Protein AF-A0A3L7NSI6-F1 (afdb_monomer_lite)

pLDDT: mean 79.47, std 9.36, range [53.69, 93.94]

Secondary structure (DSSP, 8-state):
--HHHHHHHHHHHHHHHHHHHHHHHHHHHHHHHHHHHHHHHHHHHHHHHHHHHHHHHHHHHHHS-TTS---SS-HHHHHHHHHHHHHHHHHHHHHHHHHHHHHHHHHHHHHHHHHHHT--

Sequence (120 aa):
MGGILGDLQHLVDQQFHLIRQEIEIDARRYTRAVVLCAVGVGVWLTAAVMACLGLSQLMHWSTSPASTDPASLPLWACHAVVAGILAPVGGLLLWMGRAETKLRSYSKGSTAHYVQDAQP

Foldseek 3Di:
DCPVVVVVVVVVVVVVVVVVVVVVVVVVVVVVLVVLQVVLVVLQVVLVVLLVVLVVQVVVVVVDPPPPDPDPDRPSVVSCVSSVVSNVVSVVSNVVSVVVVVVVVVVVVVVVVVVVVPDD

Radius of gyration: 27.34 Å; chains: 1; bounding box: 52×31×86 Å

Structure (mmCIF, N/CA/C/O backbone):
data_AF-A0A3L7NSI6-F1
#
_entry.id   AF-A0A3L7NSI6-F1
#
loop_
_atom_site.group_PDB
_atom_site.id
_atom_site.type_symbol
_atom_site.label_atom_id
_atom_site.label_alt_id
_atom_site.label_comp_id
_atom_site.label_asym_id
_atom_site.label_entity_id
_atom_site.label_seq_id
_atom_site.pdbx_PDB_ins_code
_atom_site.Cartn_x
_atom_site.Cartn_y
_atom_site.Cartn_z
_atom_site.occupancy
_atom_site.B_iso_or_equiv
_atom_site.auth_seq_id
_atom_site.auth_comp_id
_atom_site.auth_asym_id
_atom_site.auth_atom_id
_atom_site.pdbx_PDB_model_num
ATOM 1 N N . MET A 1 1 ? -23.945 -9.164 52.199 1.00 54.75 1 MET A N 1
ATOM 2 C CA . MET A 1 1 ? -22.730 -8.831 51.418 1.00 54.75 1 MET A CA 1
ATOM 3 C C . MET A 1 1 ? -22.802 -9.221 49.931 1.00 54.75 1 MET A C 1
ATOM 5 O O . MET A 1 1 ? -21.871 -8.909 49.209 1.00 54.75 1 MET A O 1
ATOM 9 N N . GLY A 1 2 ? -23.897 -9.817 49.428 1.00 73.06 2 GLY A N 1
ATOM 10 C CA . GLY A 1 2 ? -24.012 -10.199 48.006 1.00 73.06 2 GLY A CA 1
ATOM 11 C C . GLY A 1 2 ? -24.333 -9.069 47.010 1.00 73.06 2 GLY A C 1
ATOM 12 O O . GLY A 1 2 ? -24.196 -9.282 45.813 1.00 73.06 2 GLY A O 1
ATOM 13 N N . GLY A 1 3 ? -24.729 -7.874 47.471 1.00 80.69 3 GLY A N 1
ATOM 14 C CA . GLY A 1 3 ? -25.147 -6.773 46.583 1.00 80.69 3 GLY A CA 1
ATOM 15 C C . GLY A 1 3 ? -24.011 -6.132 45.775 1.00 80.69 3 GLY A C 1
ATOM 16 O O . GLY A 1 3 ? -24.199 -5.819 44.609 1.00 80.69 3 GLY A O 1
ATOM 17 N N . ILE A 1 4 ? -22.813 -6.013 46.359 1.00 84.06 4 ILE A N 1
ATOM 18 C CA . ILE A 1 4 ? -21.642 -5.385 45.710 1.00 84.06 4 ILE A CA 1
ATOM 19 C C . ILE A 1 4 ? -21.121 -6.248 44.553 1.00 84.06 4 ILE A C 1
ATOM 21 O O . ILE A 1 4 ? -20.673 -5.729 43.536 1.00 84.06 4 ILE A O 1
ATOM 25 N N . LEU A 1 5 ? -21.202 -7.575 44.696 1.00 90.00 5 LEU A N 1
ATOM 26 C CA . LEU A 1 5 ? -20.764 -8.505 43.657 1.00 90.00 5 LEU A CA 1
ATOM 27 C C . LEU A 1 5 ? -21.685 -8.443 42.427 1.00 90.00 5 LEU A C 1
ATOM 29 O O . LEU A 1 5 ? -21.201 -8.490 41.301 1.00 90.00 5 LEU A O 1
ATOM 33 N N . GLY A 1 6 ? -22.995 -8.283 42.650 1.00 88.19 6 GLY A N 1
ATOM 34 C CA . GLY A 1 6 ? -23.968 -8.081 41.574 1.00 88.19 6 GLY A CA 1
ATOM 35 C C . GLY A 1 6 ? -23.796 -6.738 40.860 1.00 88.19 6 GLY A C 1
ATOM 36 O O . GLY A 1 6 ? -23.890 -6.683 39.638 1.00 88.19 6 GLY A O 1
ATOM 37 N N . ASP A 1 7 ? -23.475 -5.678 41.603 1.00 90.69 7 ASP A N 1
ATOM 38 C CA . ASP A 1 7 ? -23.266 -4.336 41.046 1.00 90.69 7 ASP A CA 1
ATOM 39 C C . ASP A 1 7 ? -21.986 -4.256 40.190 1.00 90.69 7 ASP A C 1
ATOM 41 O O . ASP A 1 7 ? -21.997 -3.749 39.068 1.00 90.69 7 ASP A O 1
ATOM 45 N N . LEU A 1 8 ? -20.895 -4.880 40.654 1.00 89.44 8 LEU A N 1
ATOM 46 C CA . LEU A 1 8 ? -19.664 -5.044 39.871 1.00 89.44 8 LEU A CA 1
ATOM 47 C C . LEU A 1 8 ? -19.896 -5.836 38.584 1.00 89.44 8 LEU A C 1
ATOM 49 O O . LEU A 1 8 ? -19.392 -5.457 37.528 1.00 89.44 8 LEU A O 1
ATOM 53 N N . GLN A 1 9 ? -20.660 -6.928 38.657 1.00 92.19 9 GLN A N 1
ATOM 54 C CA . GLN A 1 9 ? -20.983 -7.723 37.477 1.00 92.19 9 GLN A CA 1
ATOM 55 C C . GLN A 1 9 ? -21.778 -6.899 36.459 1.00 92.19 9 GLN A C 1
ATOM 57 O O . GLN A 1 9 ? -21.495 -6.972 35.265 1.00 92.19 9 GLN A O 1
ATOM 62 N N . HIS A 1 10 ? -22.717 -6.074 36.925 1.00 89.19 10 HIS A N 1
ATOM 63 C CA . HIS A 1 10 ? -23.509 -5.218 36.051 1.00 89.19 10 HIS A CA 1
ATOM 64 C C . HIS A 1 10 ? -22.658 -4.141 35.359 1.00 89.19 10 HIS A C 1
ATOM 66 O O . HIS A 1 10 ? -22.767 -3.960 34.147 1.00 89.19 10 HIS A O 1
ATOM 72 N N . LEU A 1 11 ? -21.744 -3.499 36.095 1.00 90.50 11 LEU A N 1
ATOM 73 C CA . LEU A 1 11 ? -20.793 -2.520 35.553 1.00 90.50 11 LEU A CA 1
ATOM 74 C C . LEU A 1 11 ? -19.863 -3.125 34.495 1.00 90.50 11 LEU A C 1
ATOM 76 O O . LEU A 1 11 ? -19.617 -2.502 33.461 1.00 90.50 11 LEU A O 1
ATOM 80 N N . VAL A 1 12 ? -19.355 -4.338 34.732 1.00 92.75 12 VAL A N 1
ATOM 81 C CA . VAL A 1 12 ? -18.497 -5.045 33.769 1.00 92.75 12 VAL A CA 1
ATOM 82 C C . VAL A 1 12 ? -19.258 -5.339 32.482 1.00 92.75 12 VAL A C 1
ATOM 84 O O . VAL A 1 12 ? -18.722 -5.110 31.400 1.00 92.75 12 VAL A O 1
ATOM 87 N N . ASP A 1 13 ? -20.506 -5.792 32.585 1.00 93.94 13 ASP A N 1
ATOM 88 C CA . ASP A 1 13 ? -21.335 -6.111 31.420 1.00 93.94 13 ASP A CA 1
ATOM 89 C C . ASP A 1 13 ? -21.647 -4.850 30.596 1.00 93.94 13 ASP A C 1
ATOM 91 O O . ASP A 1 13 ? -21.581 -4.843 29.363 1.00 93.94 13 ASP A O 1
ATOM 95 N N . GLN A 1 14 ? -21.884 -3.733 31.287 1.00 92.12 14 GLN A N 1
ATOM 96 C CA . GLN A 1 14 ? -22.128 -2.437 30.666 1.00 92.12 14 GLN A CA 1
ATOM 97 C C . GLN A 1 14 ? -20.877 -1.890 29.959 1.00 92.12 14 GLN A C 1
ATOM 99 O O . GLN A 1 14 ? -20.968 -1.424 28.820 1.00 92.12 14 GLN A O 1
ATOM 104 N N . GLN A 1 15 ? -19.695 -2.007 30.578 1.00 90.81 15 GLN A N 1
ATOM 105 C CA . GLN A 1 15 ? -18.431 -1.657 29.921 1.00 90.81 15 GLN A CA 1
ATOM 106 C C . GLN A 1 15 ? -18.147 -2.561 28.722 1.00 90.81 15 GLN A C 1
ATOM 108 O O . GLN A 1 15 ? -17.725 -2.069 27.678 1.00 90.81 15 GLN A O 1
ATOM 113 N N . PHE A 1 16 ? -18.431 -3.862 28.819 1.00 93.62 16 PHE A N 1
ATOM 114 C CA . PHE A 1 16 ? -18.262 -4.783 27.696 1.00 93.62 16 PHE A CA 1
ATOM 115 C C . PHE A 1 16 ? -19.149 -4.410 26.508 1.00 93.62 16 PHE A C 1
ATOM 117 O O . PHE A 1 16 ? -18.705 -4.486 25.360 1.00 93.62 16 PHE A O 1
ATOM 124 N N . HIS A 1 17 ? -20.387 -3.987 26.772 1.00 93.00 17 HIS A N 1
ATOM 125 C CA . HIS A 1 17 ? -21.311 -3.548 25.732 1.00 93.00 17 HIS A CA 1
ATOM 126 C C . HIS A 1 17 ? -20.812 -2.282 25.021 1.00 93.00 17 HIS A C 1
ATOM 128 O O . HIS A 1 17 ? -20.803 -2.231 23.789 1.00 93.00 17 HIS A O 1
ATOM 134 N N . LEU A 1 18 ? -20.324 -1.300 25.788 1.00 91.94 18 LEU A N 1
ATOM 135 C CA . LEU A 1 18 ? -19.739 -0.067 25.252 1.00 91.94 18 LEU A CA 1
ATOM 136 C C . LEU A 1 18 ? -18.473 -0.345 24.433 1.00 91.94 18 LEU A C 1
ATOM 138 O O . LEU A 1 18 ? -18.362 0.127 23.304 1.00 91.94 18 LEU A O 1
ATOM 142 N N . ILE A 1 19 ? -17.567 -1.179 24.951 1.00 92.12 19 ILE A N 1
ATOM 143 C CA . ILE A 1 19 ? -16.337 -1.574 24.251 1.00 92.12 19 ILE A CA 1
ATOM 144 C C . ILE A 1 19 ? -16.673 -2.284 22.937 1.00 92.12 19 ILE A C 1
ATOM 146 O O . ILE A 1 19 ? -16.063 -2.003 21.907 1.00 92.12 19 ILE A O 1
ATOM 150 N N . ARG A 1 20 ? -17.664 -3.184 22.930 1.00 92.69 20 ARG A N 1
ATOM 151 C CA . ARG A 1 20 ? -18.096 -3.858 21.696 1.00 92.69 20 ARG A CA 1
ATOM 152 C C . ARG A 1 20 ? -18.610 -2.875 20.650 1.00 92.69 20 ARG A C 1
ATOM 154 O O . ARG A 1 20 ? -18.229 -2.994 19.487 1.00 92.69 20 ARG A O 1
ATOM 161 N N . GLN A 1 21 ? -19.447 -1.920 21.051 1.00 92.12 21 GLN A N 1
ATOM 162 C CA . GLN A 1 21 ? -19.940 -0.887 20.138 1.00 92.12 21 GLN A CA 1
ATOM 163 C C . GLN A 1 21 ? -18.804 -0.019 19.596 1.00 92.12 21 GLN A C 1
ATOM 165 O O . GLN A 1 21 ? -18.764 0.260 18.397 1.00 92.12 21 GLN A O 1
ATOM 170 N N . GLU A 1 22 ? -17.861 0.373 20.450 1.00 86.69 22 GLU A N 1
ATOM 171 C CA . GLU A 1 22 ? -16.712 1.174 20.040 1.00 86.69 22 GLU A CA 1
ATOM 172 C C . GLU A 1 22 ? -15.828 0.415 19.039 1.00 86.69 22 GLU A C 1
ATOM 174 O O . GLU A 1 22 ? -15.468 0.964 17.996 1.00 86.69 22 GLU A O 1
ATOM 179 N N . ILE A 1 23 ? -15.583 -0.880 19.278 1.00 90.38 23 ILE A N 1
ATOM 180 C CA . ILE A 1 23 ? -14.848 -1.754 18.354 1.00 90.38 23 ILE A CA 1
ATOM 181 C C . ILE A 1 23 ? -15.568 -1.877 17.009 1.00 90.38 23 ILE A C 1
ATOM 183 O O . ILE A 1 23 ? -14.911 -1.808 15.973 1.00 90.38 23 ILE A O 1
ATOM 187 N N . GLU A 1 24 ? -16.891 -2.062 16.976 1.00 90.38 24 GLU A N 1
ATOM 188 C CA . GLU A 1 24 ? -17.617 -2.211 15.707 1.00 90.38 24 GLU A CA 1
ATOM 189 C C . GLU A 1 24 ? -17.566 -0.924 14.865 1.00 90.38 24 GLU A C 1
ATOM 191 O O . GLU A 1 24 ? -17.358 -0.965 13.643 1.00 90.38 24 GLU A O 1
ATOM 196 N N . ILE A 1 25 ? -17.696 0.230 15.523 1.00 85.88 25 ILE A N 1
ATOM 197 C CA . ILE A 1 25 ? -17.591 1.544 14.885 1.00 85.88 25 ILE A CA 1
ATOM 198 C C . ILE A 1 25 ? -16.171 1.768 14.356 1.00 85.88 25 ILE A C 1
ATOM 200 O O . ILE A 1 25 ? -16.006 2.178 13.200 1.00 85.88 25 ILE A O 1
ATOM 204 N N . ASP A 1 26 ? -15.148 1.477 15.158 1.00 83.69 26 ASP A N 1
ATOM 205 C CA . ASP A 1 26 ? -13.759 1.642 14.741 1.00 83.69 26 ASP A CA 1
ATOM 206 C C . ASP A 1 26 ? -13.388 0.642 13.634 1.00 83.69 26 ASP A C 1
ATOM 208 O O . ASP A 1 26 ? -12.791 1.043 12.635 1.00 83.69 26 ASP A O 1
ATOM 212 N N . ALA A 1 27 ? -13.837 -0.615 13.693 1.00 82.81 27 ALA A N 1
ATOM 213 C CA . ALA A 1 27 ? -13.602 -1.610 12.646 1.00 82.81 27 ALA A CA 1
ATOM 214 C C . ALA A 1 27 ? -14.149 -1.153 11.283 1.00 82.81 27 ALA A C 1
ATOM 216 O O . ALA A 1 27 ? -13.418 -1.133 10.286 1.00 82.81 27 ALA A O 1
ATOM 217 N N . ARG A 1 28 ? -15.406 -0.687 11.223 1.00 83.56 28 ARG A N 1
ATOM 218 C CA . ARG A 1 28 ? -15.970 -0.121 9.981 1.00 83.56 28 ARG A CA 1
ATOM 219 C C . ARG A 1 28 ? -15.202 1.112 9.504 1.00 83.56 28 ARG A C 1
ATOM 221 O O . ARG A 1 28 ? -15.104 1.331 8.298 1.00 83.56 28 ARG A O 1
ATOM 228 N N . ARG A 1 29 ? -14.628 1.907 10.408 1.00 75.00 29 ARG A N 1
ATOM 229 C CA . ARG A 1 29 ? -13.834 3.094 10.052 1.00 75.00 29 ARG A CA 1
ATOM 230 C C . ARG A 1 29 ? -12.437 2.742 9.533 1.00 75.00 29 ARG A C 1
ATOM 232 O O . ARG A 1 29 ? -11.981 3.396 8.595 1.00 75.00 29 ARG A O 1
ATOM 239 N N . TYR A 1 30 ? -11.783 1.713 10.075 1.00 81.56 30 TYR A N 1
ATOM 240 C CA . TYR A 1 30 ? -10.449 1.280 9.644 1.00 81.56 30 TYR A CA 1
ATOM 241 C C . TYR A 1 30 ? -10.459 0.554 8.299 1.00 81.56 30 TYR A C 1
ATOM 243 O O . TYR A 1 30 ? -9.523 0.726 7.521 1.00 81.56 30 TYR A O 1
ATOM 251 N N . THR A 1 31 ? -11.520 -0.194 7.978 1.00 84.81 31 THR A N 1
ATOM 252 C CA . THR A 1 31 ? -11.593 -0.959 6.717 1.00 84.81 31 THR A CA 1
ATOM 253 C C . THR A 1 31 ? -11.346 -0.106 5.474 1.00 84.81 31 THR A C 1
ATOM 255 O O . THR A 1 31 ? -10.610 -0.537 4.595 1.00 84.81 31 THR A O 1
ATOM 258 N N . ARG A 1 32 ? -11.864 1.128 5.400 1.00 79.94 32 ARG A N 1
ATOM 259 C CA . ARG A 1 32 ? -11.639 2.006 4.233 1.00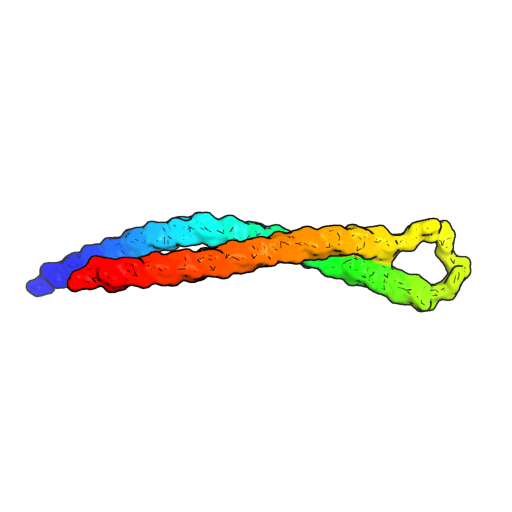 79.94 32 ARG A CA 1
ATOM 260 C C . ARG A 1 32 ? -10.169 2.374 4.044 1.00 79.94 32 ARG A C 1
ATOM 262 O O . ARG A 1 32 ? -9.640 2.221 2.947 1.00 79.94 32 ARG A O 1
ATOM 269 N N . ALA A 1 33 ? -9.506 2.815 5.113 1.00 80.06 33 ALA A N 1
ATOM 270 C CA . ALA A 1 33 ? -8.090 3.174 5.065 1.00 80.06 33 ALA A CA 1
ATOM 271 C C . ALA A 1 33 ? -7.210 1.944 4.790 1.00 80.06 33 ALA A C 1
ATOM 273 O O . ALA A 1 33 ? -6.262 2.022 4.012 1.00 80.06 33 ALA A O 1
ATOM 274 N N . VAL A 1 34 ? -7.557 0.793 5.377 1.00 86.00 34 VAL A N 1
ATOM 275 C CA . VAL A 1 34 ? -6.865 -0.480 5.140 1.00 86.00 34 VAL A CA 1
ATOM 276 C C . VAL A 1 34 ? -7.010 -0.923 3.687 1.00 86.00 34 VAL A C 1
ATOM 278 O O . VAL A 1 34 ? -6.011 -1.298 3.084 1.00 86.00 34 VAL A O 1
ATOM 281 N N . VAL A 1 35 ? -8.205 -0.832 3.097 1.00 87.19 35 VAL A N 1
ATOM 282 C CA . VAL A 1 35 ? -8.439 -1.189 1.689 1.00 87.19 35 VAL A CA 1
ATOM 283 C C . VAL A 1 35 ? -7.639 -0.279 0.755 1.00 87.19 35 VAL A C 1
ATOM 285 O O . VAL A 1 35 ? -6.947 -0.782 -0.126 1.00 87.19 35 VAL A O 1
ATOM 288 N N . LEU A 1 36 ? -7.656 1.039 0.973 1.00 82.44 36 LEU A N 1
ATOM 289 C CA . LEU A 1 36 ? -6.860 1.995 0.190 1.00 82.44 36 LEU A CA 1
ATOM 290 C C . LEU A 1 36 ? -5.356 1.706 0.278 1.00 82.44 36 LEU A C 1
ATOM 292 O O . LEU A 1 36 ? -4.674 1.658 -0.747 1.00 82.44 36 LEU A O 1
ATOM 296 N N . CYS A 1 37 ? -4.845 1.450 1.484 1.00 82.56 37 CYS A N 1
ATOM 297 C CA . CYS A 1 37 ? -3.452 1.061 1.682 1.00 82.56 37 CYS A CA 1
ATOM 298 C C . CYS A 1 37 ? -3.130 -0.280 1.011 1.00 82.56 37 CYS A C 1
ATOM 300 O O . CYS A 1 37 ? -2.104 -0.384 0.348 1.00 82.56 37 CYS A O 1
ATOM 302 N N . ALA A 1 38 ? -3.995 -1.288 1.138 1.00 89.50 38 ALA A N 1
ATOM 303 C CA . ALA A 1 38 ? -3.788 -2.608 0.548 1.00 89.50 38 ALA A CA 1
ATOM 304 C C . ALA A 1 38 ? -3.721 -2.541 -0.985 1.00 89.50 38 ALA A C 1
ATOM 306 O O . ALA A 1 38 ? -2.807 -3.105 -1.586 1.00 89.50 38 ALA A O 1
ATOM 307 N N . VAL A 1 39 ? -4.634 -1.793 -1.616 1.00 89.75 39 VAL A N 1
ATOM 308 C CA . VAL A 1 39 ? -4.619 -1.565 -3.069 1.00 89.75 39 VAL A CA 1
ATOM 309 C C . VAL A 1 39 ? -3.360 -0.798 -3.479 1.00 89.75 39 VAL A C 1
ATOM 311 O O . VAL A 1 39 ? -2.680 -1.206 -4.418 1.00 89.75 39 VAL A O 1
ATOM 314 N N . GLY A 1 40 ? -2.997 0.263 -2.751 1.00 83.50 40 GLY A N 1
ATOM 315 C CA . GLY A 1 40 ? -1.777 1.030 -3.013 1.00 83.50 40 GLY A CA 1
ATOM 316 C C . GLY A 1 40 ? -0.507 0.176 -2.944 1.00 83.50 40 GLY A C 1
ATOM 317 O O . GLY A 1 40 ? 0.320 0.238 -3.852 1.00 83.50 40 GLY A O 1
ATOM 318 N N . VAL A 1 41 ? -0.378 -0.675 -1.918 1.00 87.69 41 VAL A N 1
ATOM 319 C CA . VAL A 1 41 ? 0.742 -1.622 -1.775 1.00 87.69 41 VAL A CA 1
ATOM 320 C C . VAL A 1 41 ? 0.772 -2.612 -2.940 1.00 87.69 41 VAL A C 1
ATOM 322 O O . VAL A 1 41 ? 1.838 -2.835 -3.510 1.00 87.69 41 VAL A O 1
ATOM 325 N N . GLY A 1 42 ? -0.376 -3.174 -3.330 1.00 90.19 42 GLY A N 1
ATOM 326 C CA . GLY A 1 42 ? -0.460 -4.113 -4.452 1.00 90.19 42 GLY A CA 1
ATOM 327 C C . GLY A 1 42 ? -0.012 -3.496 -5.780 1.00 90.19 42 GLY A C 1
ATOM 328 O O . GLY A 1 42 ? 0.788 -4.088 -6.510 1.00 90.19 42 GLY A O 1
ATOM 329 N N . VAL A 1 43 ? -0.462 -2.272 -6.072 1.00 85.12 43 VAL A N 1
ATOM 330 C CA . VAL A 1 43 ? -0.053 -1.530 -7.276 1.00 85.12 43 VAL A CA 1
ATOM 331 C C . VAL A 1 43 ? 1.441 -1.202 -7.234 1.00 85.12 43 VAL A C 1
ATOM 333 O O . VAL A 1 43 ? 2.137 -1.387 -8.232 1.00 85.12 43 VAL A O 1
ATOM 336 N N . TRP A 1 44 ? 1.959 -0.771 -6.082 1.00 86.62 44 TRP A N 1
ATOM 337 C CA . TRP A 1 44 ? 3.370 -0.413 -5.929 1.00 86.62 44 TRP A CA 1
ATOM 338 C C . TRP A 1 44 ? 4.305 -1.624 -6.057 1.00 86.62 44 TRP A C 1
ATOM 340 O O . TRP A 1 44 ? 5.320 -1.546 -6.744 1.00 86.62 44 TRP A O 1
ATOM 350 N N . LEU A 1 45 ? 3.933 -2.770 -5.476 1.00 88.38 45 LEU A N 1
ATOM 351 C CA . LEU A 1 45 ? 4.659 -4.032 -5.651 1.00 88.38 45 LEU A CA 1
ATOM 352 C C . LEU A 1 45 ? 4.687 -4.467 -7.116 1.00 88.38 45 LEU A C 1
ATOM 354 O O . LEU A 1 45 ? 5.737 -4.846 -7.627 1.00 88.38 45 LEU A O 1
ATOM 358 N N . THR A 1 46 ? 3.552 -4.363 -7.807 1.00 85.25 46 THR A N 1
ATOM 359 C CA . THR A 1 46 ? 3.466 -4.699 -9.234 1.00 85.25 46 THR A CA 1
ATOM 360 C C . THR A 1 46 ? 4.375 -3.791 -10.069 1.00 85.25 46 THR A C 1
ATOM 362 O O . THR A 1 46 ? 5.102 -4.275 -10.939 1.00 85.25 46 THR A O 1
ATOM 365 N N . ALA A 1 47 ? 4.404 -2.488 -9.763 1.00 84.38 47 ALA A N 1
ATOM 366 C CA . ALA A 1 47 ? 5.315 -1.531 -10.389 1.00 84.38 47 ALA A CA 1
ATOM 367 C C . ALA A 1 47 ? 6.788 -1.901 -10.151 1.00 84.38 47 ALA A C 1
ATOM 369 O O . ALA A 1 47 ? 7.587 -1.887 -11.086 1.00 84.38 47 ALA A O 1
ATOM 370 N N . ALA A 1 48 ? 7.140 -2.269 -8.915 1.00 84.38 48 ALA A N 1
ATOM 371 C CA . ALA A 1 48 ? 8.498 -2.646 -8.534 1.00 84.38 48 ALA A CA 1
ATOM 372 C C . ALA A 1 48 ? 8.974 -3.917 -9.254 1.00 84.38 48 ALA A C 1
ATOM 374 O O . ALA A 1 48 ? 10.099 -3.956 -9.752 1.00 84.38 48 ALA A O 1
ATOM 375 N N . VAL A 1 49 ? 8.113 -4.935 -9.368 1.00 88.56 49 VAL A N 1
ATOM 376 C CA . VAL A 1 49 ? 8.418 -6.164 -10.118 1.00 88.56 49 VAL A CA 1
ATOM 377 C C . VAL A 1 49 ? 8.651 -5.849 -11.595 1.00 88.56 49 VAL A C 1
ATOM 379 O O . VAL A 1 49 ? 9.662 -6.272 -12.155 1.00 88.56 49 VAL A O 1
ATOM 382 N N . MET A 1 50 ? 7.774 -5.055 -12.219 1.00 81.75 50 MET A N 1
ATOM 383 C CA . MET A 1 50 ? 7.935 -4.658 -13.624 1.00 81.75 50 MET A CA 1
ATOM 384 C C . MET A 1 50 ? 9.198 -3.825 -13.858 1.00 81.75 50 MET A C 1
ATOM 386 O O . MET A 1 50 ? 9.897 -4.043 -14.846 1.00 81.75 50 MET A O 1
ATOM 390 N N . ALA A 1 51 ? 9.539 -2.928 -12.932 1.00 81.25 51 ALA A N 1
ATOM 391 C CA . ALA A 1 51 ? 10.788 -2.176 -12.984 1.00 81.25 51 ALA A CA 1
ATOM 392 C C . ALA A 1 51 ? 12.011 -3.101 -12.885 1.00 81.25 51 ALA A C 1
ATOM 394 O O . ALA A 1 51 ? 12.958 -2.938 -13.648 1.00 81.25 51 ALA A O 1
ATOM 395 N N . CYS A 1 52 ? 11.981 -4.100 -11.997 1.00 86.19 52 CYS A N 1
ATOM 396 C CA . CYS A 1 52 ? 13.073 -5.059 -11.827 1.00 86.19 52 CYS A CA 1
ATOM 397 C C . CYS A 1 52 ? 13.289 -5.919 -13.086 1.00 86.19 52 CYS A C 1
ATOM 399 O O . CYS A 1 52 ? 14.426 -6.098 -13.522 1.00 86.19 52 CYS A O 1
ATOM 401 N N . LEU A 1 53 ? 12.201 -6.379 -13.719 1.00 83.38 53 LEU A N 1
ATOM 402 C CA . LEU A 1 53 ? 12.247 -7.103 -14.996 1.00 83.38 53 LEU A CA 1
ATOM 403 C C . LEU A 1 53 ? 12.747 -6.222 -16.151 1.00 83.38 53 LEU A C 1
ATOM 405 O O . LEU A 1 53 ? 13.530 -6.676 -16.982 1.00 83.38 53 LEU A O 1
ATOM 409 N N . GLY A 1 54 ? 12.334 -4.953 -16.195 1.00 78.56 54 GLY A N 1
ATOM 410 C CA . GLY A 1 54 ? 12.860 -3.991 -17.163 1.00 78.56 54 GLY A CA 1
ATOM 411 C C . GLY A 1 54 ? 14.360 -3.751 -16.977 1.00 78.56 54 GLY A C 1
ATOM 412 O O . GLY A 1 54 ? 15.105 -3.719 -17.954 1.00 78.56 54 GLY A O 1
ATOM 413 N N . LEU A 1 55 ? 14.821 -3.641 -15.728 1.00 79.69 55 LEU A N 1
ATOM 414 C CA . LEU A 1 55 ? 16.224 -3.395 -15.400 1.00 79.69 55 LEU A CA 1
ATOM 415 C C . LEU A 1 55 ? 17.122 -4.592 -15.740 1.00 79.69 55 LEU A C 1
ATOM 417 O O . LEU A 1 55 ? 18.211 -4.398 -16.274 1.00 79.69 55 LEU A O 1
ATOM 421 N N . SER A 1 56 ? 16.669 -5.822 -15.478 1.00 79.19 56 SER A N 1
ATOM 422 C CA . SER A 1 56 ? 17.430 -7.032 -15.818 1.00 79.19 56 SER A CA 1
ATOM 423 C C . SER A 1 56 ? 17.596 -7.196 -17.331 1.00 79.19 56 SER A C 1
ATOM 425 O O . SER A 1 56 ? 18.694 -7.497 -17.800 1.00 79.19 56 SER A O 1
ATOM 427 N N . GLN A 1 57 ? 16.546 -6.900 -18.103 1.00 77.00 57 GLN A N 1
ATOM 428 C CA . GLN A 1 57 ? 16.585 -6.845 -19.567 1.00 77.00 57 GLN A CA 1
ATOM 429 C C . GLN A 1 57 ? 17.541 -5.755 -20.066 1.00 77.00 57 GLN A C 1
ATOM 431 O O . GLN A 1 57 ? 18.302 -5.984 -21.000 1.00 77.00 57 GLN A O 1
ATOM 436 N N . LEU A 1 58 ? 17.555 -4.588 -19.417 1.00 74.25 58 LEU A N 1
ATOM 437 C CA . LEU A 1 58 ? 18.443 -3.478 -19.768 1.00 74.25 58 LEU A CA 1
ATOM 438 C C . LEU A 1 58 ? 19.915 -3.814 -19.486 1.00 74.25 58 LEU A C 1
ATOM 440 O O . LEU A 1 58 ? 20.775 -3.535 -20.320 1.00 74.25 58 LEU A O 1
ATOM 444 N N . MET A 1 59 ? 20.208 -4.485 -18.365 1.00 76.81 59 MET A N 1
ATOM 445 C CA . MET A 1 59 ? 21.555 -4.990 -18.072 1.00 76.81 59 MET A CA 1
ATOM 446 C C . MET A 1 59 ? 21.990 -6.058 -19.082 1.00 76.81 59 MET A C 1
ATOM 448 O O . MET A 1 59 ? 23.121 -6.009 -19.570 1.00 76.81 59 MET A O 1
ATOM 452 N N . HIS A 1 60 ? 21.097 -6.979 -19.456 1.00 73.81 60 HIS A N 1
ATOM 453 C CA . HIS A 1 60 ? 21.379 -7.970 -20.496 1.00 73.81 60 HIS A CA 1
ATOM 454 C C . HIS A 1 60 ? 21.680 -7.303 -21.844 1.00 73.81 60 HIS A C 1
ATOM 456 O O . HIS A 1 60 ? 22.673 -7.627 -22.488 1.00 73.81 60 HIS A O 1
ATOM 462 N N . TRP A 1 61 ? 20.892 -6.299 -22.230 1.00 71.06 61 TRP A N 1
ATOM 463 C CA . TRP A 1 61 ? 21.113 -5.554 -23.469 1.00 71.0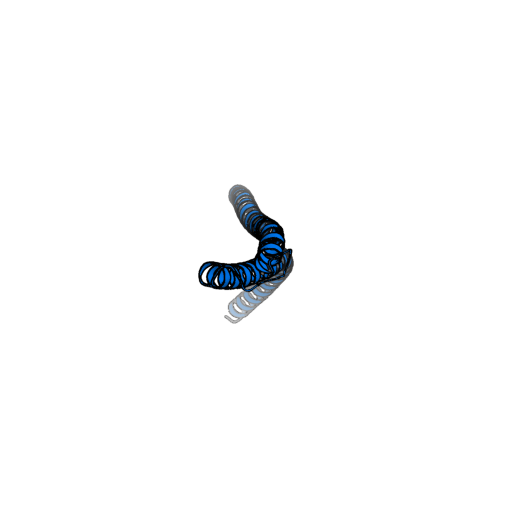6 61 TRP A CA 1
ATOM 464 C C . TRP A 1 61 ? 22.433 -4.775 -23.449 1.00 71.06 61 TRP A C 1
ATOM 466 O O . TRP A 1 61 ? 23.166 -4.780 -24.429 1.00 71.06 61 TRP A O 1
ATOM 476 N N . SER A 1 62 ? 22.792 -4.176 -22.308 1.00 73.62 62 SER A N 1
ATOM 477 C CA . SER A 1 62 ? 24.067 -3.458 -22.149 1.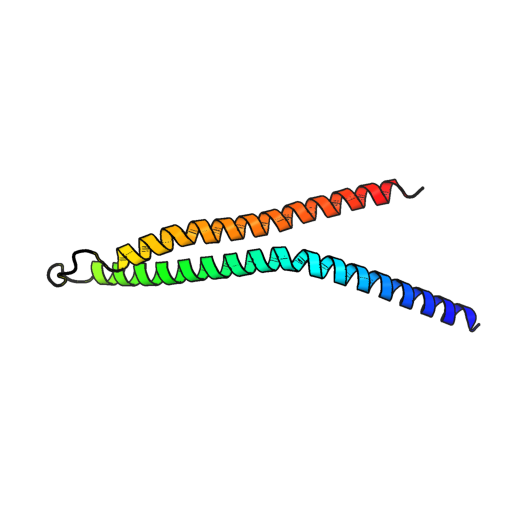00 73.62 62 SER A CA 1
ATOM 478 C C . SER A 1 62 ? 25.303 -4.364 -22.195 1.00 73.62 62 SER A C 1
ATOM 480 O O . SER A 1 62 ? 26.404 -3.885 -22.450 1.00 73.62 62 SER A O 1
ATOM 482 N N . THR A 1 63 ? 25.131 -5.663 -21.934 1.00 74.75 63 THR A N 1
ATOM 483 C CA . THR A 1 63 ? 26.208 -6.665 -21.935 1.00 74.75 63 THR A CA 1
ATOM 484 C C . THR A 1 63 ? 26.216 -7.528 -23.201 1.00 74.75 63 THR A C 1
ATOM 486 O O . THR A 1 63 ? 27.179 -8.256 -23.436 1.00 74.75 63 THR A O 1
ATOM 489 N N . SER A 1 64 ? 25.178 -7.423 -24.035 1.00 67.50 64 SER A N 1
ATOM 490 C CA . SER A 1 64 ? 25.051 -8.108 -25.320 1.00 67.50 64 SER A CA 1
ATOM 491 C C . SER A 1 64 ? 25.795 -7.345 -26.432 1.00 67.50 64 SER A C 1
ATOM 493 O O . SER A 1 64 ? 25.676 -6.121 -26.524 1.00 67.50 64 SER A O 1
ATOM 495 N N . PRO A 1 65 ? 26.575 -8.020 -27.299 1.00 67.50 65 PRO A N 1
ATOM 496 C CA . PRO A 1 65 ? 27.246 -7.377 -28.424 1.00 67.50 65 PRO A CA 1
ATOM 497 C C . PRO A 1 65 ? 26.233 -6.841 -29.452 1.00 67.50 65 PRO A C 1
ATOM 499 O O . PRO A 1 65 ? 25.269 -7.514 -29.820 1.00 67.50 65 PRO A O 1
ATOM 502 N N . ALA A 1 66 ? 26.497 -5.624 -29.937 1.00 61.50 66 ALA A N 1
ATOM 503 C CA . ALA A 1 66 ? 25.582 -4.707 -30.632 1.00 61.50 66 ALA A CA 1
ATOM 504 C C . ALA A 1 66 ? 24.944 -5.181 -31.963 1.00 61.50 66 ALA A C 1
ATOM 506 O O . ALA A 1 66 ? 24.311 -4.380 -32.646 1.00 61.50 66 ALA A O 1
ATOM 507 N N . SER A 1 67 ? 25.098 -6.443 -32.368 1.00 59.00 67 SER A N 1
ATOM 508 C CA . SER A 1 67 ? 24.729 -6.931 -33.705 1.00 59.00 67 SER A CA 1
ATOM 509 C C . SER A 1 67 ? 23.601 -7.969 -33.748 1.00 59.00 67 SER A C 1
ATOM 511 O O . SER A 1 67 ? 23.358 -8.515 -34.821 1.00 59.00 67 SER A O 1
ATOM 513 N N . THR A 1 68 ? 22.938 -8.288 -32.630 1.00 63.12 68 THR A N 1
ATOM 514 C CA . THR A 1 68 ? 22.106 -9.513 -32.555 1.00 63.12 68 THR A CA 1
ATOM 515 C C . THR A 1 68 ? 20.586 -9.289 -32.548 1.00 63.12 68 THR A C 1
ATOM 517 O O . THR A 1 68 ? 19.860 -10.234 -32.839 1.00 63.12 68 THR A O 1
ATOM 520 N N . ASP A 1 69 ? 20.072 -8.072 -32.320 1.00 61.22 69 ASP A N 1
ATOM 521 C CA . ASP A 1 69 ? 18.621 -7.881 -32.133 1.00 61.22 69 ASP A CA 1
ATOM 522 C C . ASP A 1 69 ? 17.929 -7.057 -33.242 1.00 61.22 69 ASP A C 1
ATOM 524 O O . ASP A 1 69 ? 18.196 -5.863 -33.384 1.00 61.22 69 ASP A O 1
ATOM 528 N N . PRO A 1 70 ? 16.973 -7.650 -33.992 1.00 63.28 70 PRO A N 1
ATOM 529 C CA . PRO A 1 70 ? 16.162 -6.968 -35.008 1.00 63.28 70 PRO A CA 1
ATOM 530 C C . PRO A 1 70 ? 14.903 -6.269 -34.450 1.00 63.28 70 PRO A C 1
ATOM 532 O O . PRO A 1 70 ? 14.062 -5.802 -35.220 1.00 63.28 70 PRO A O 1
ATOM 535 N N . ALA A 1 71 ? 14.716 -6.216 -33.128 1.00 60.41 71 ALA A N 1
ATOM 536 C CA . ALA A 1 71 ? 13.510 -5.653 -32.521 1.00 60.41 71 ALA A CA 1
ATOM 537 C C . ALA A 1 71 ? 13.565 -4.115 -32.486 1.00 60.41 71 ALA A C 1
ATOM 539 O O . ALA A 1 71 ? 14.353 -3.520 -31.756 1.00 60.41 71 ALA A O 1
ATOM 540 N N . SER A 1 72 ? 12.675 -3.463 -33.237 1.00 60.19 72 SER A N 1
ATOM 541 C CA . SER A 1 72 ? 12.575 -1.999 -33.342 1.00 60.19 72 SER A CA 1
ATOM 542 C C . SER A 1 72 ? 12.171 -1.289 -32.041 1.00 60.19 72 SER A C 1
ATOM 544 O O . SER A 1 72 ? 12.327 -0.075 -31.935 1.00 60.19 72 SER A O 1
ATOM 546 N N . LEU A 1 73 ? 11.648 -2.021 -31.054 1.00 63.03 73 LEU A N 1
ATOM 547 C CA . LEU A 1 73 ? 11.333 -1.520 -29.718 1.00 63.03 73 LEU A CA 1
ATOM 548 C C . LEU A 1 73 ? 11.801 -2.542 -28.678 1.00 63.03 73 LEU A C 1
ATOM 550 O O . LEU A 1 73 ? 11.249 -3.645 -28.621 1.00 63.03 73 LEU A O 1
ATOM 554 N N . PRO A 1 74 ? 12.799 -2.207 -27.850 1.00 73.38 74 PRO A N 1
ATOM 555 C CA . PRO A 1 74 ? 13.296 -3.145 -26.866 1.00 73.38 74 PRO A CA 1
ATOM 556 C C . PRO A 1 74 ? 12.278 -3.312 -25.730 1.00 73.38 74 PRO A C 1
ATOM 558 O O . PRO A 1 74 ? 11.714 -2.343 -25.221 1.00 73.38 74 PRO A O 1
ATOM 561 N N . LEU A 1 75 ? 12.047 -4.557 -25.308 1.00 72.38 75 LEU A N 1
ATOM 562 C CA . LEU A 1 75 ? 11.069 -4.923 -24.272 1.00 72.38 75 LEU A CA 1
ATOM 563 C C . LEU A 1 75 ? 11.290 -4.189 -22.941 1.00 72.38 75 LEU A C 1
ATOM 565 O O . LEU A 1 75 ? 10.333 -3.928 -22.218 1.00 72.38 75 LEU A O 1
ATOM 569 N N . TRP A 1 76 ? 12.520 -3.791 -22.609 1.00 76.44 76 TRP A N 1
ATOM 570 C CA . TRP A 1 76 ? 12.763 -2.990 -21.406 1.00 76.44 76 TRP A CA 1
ATOM 571 C C . TRP A 1 76 ? 12.036 -1.638 -21.457 1.00 76.44 76 TRP A C 1
ATOM 573 O O . TRP A 1 76 ? 11.570 -1.164 -20.423 1.00 76.44 76 TRP A O 1
ATOM 583 N N . ALA A 1 77 ? 11.880 -1.038 -22.643 1.00 73.69 77 ALA A N 1
ATOM 584 C CA . ALA A 1 77 ? 11.244 0.265 -22.798 1.00 73.69 77 ALA A CA 1
ATOM 585 C C . ALA A 1 77 ? 9.743 0.189 -22.499 1.00 73.69 77 ALA A C 1
ATOM 587 O O . ALA A 1 77 ? 9.209 1.069 -21.826 1.00 73.69 77 ALA A O 1
ATOM 588 N N . CYS A 1 78 ? 9.061 -0.888 -22.910 1.00 78.00 78 CYS A N 1
ATOM 589 C CA . CYS A 1 78 ? 7.645 -1.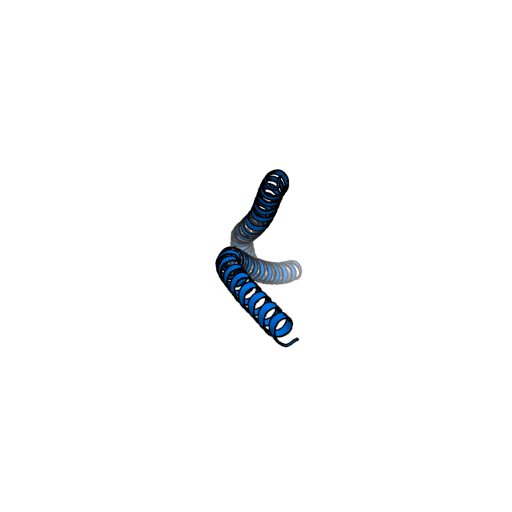053 -22.580 1.00 78.00 78 CYS A CA 1
ATOM 590 C C . CYS A 1 78 ? 7.439 -1.289 -21.075 1.00 78.00 78 CYS A C 1
ATOM 592 O O . CYS A 1 78 ? 6.555 -0.676 -20.477 1.00 78.00 78 CYS A O 1
ATOM 594 N N . HIS A 1 79 ? 8.307 -2.080 -20.436 1.00 77.50 79 HIS A N 1
ATOM 595 C CA . HIS A 1 79 ? 8.264 -2.301 -18.988 1.00 77.50 79 HIS A CA 1
ATOM 596 C C . HIS A 1 79 ? 8.561 -1.013 -18.210 1.00 77.50 79 HIS A C 1
ATOM 598 O O . HIS A 1 79 ? 7.875 -0.722 -17.233 1.00 77.50 79 HIS A O 1
ATOM 604 N N . ALA A 1 80 ? 9.521 -0.206 -18.670 1.00 77.31 80 ALA A N 1
ATOM 605 C CA . ALA A 1 80 ? 9.856 1.080 -18.066 1.00 77.31 80 ALA A CA 1
ATOM 606 C C . ALA A 1 80 ? 8.696 2.085 -18.153 1.00 77.31 80 ALA A C 1
ATOM 608 O O . ALA A 1 80 ? 8.414 2.767 -17.170 1.00 77.31 80 ALA A O 1
ATOM 609 N N . VAL A 1 81 ? 7.983 2.145 -19.285 1.00 82.19 81 VAL A N 1
ATOM 610 C CA . VAL A 1 81 ? 6.798 3.008 -19.439 1.00 82.19 81 VAL A CA 1
ATOM 611 C C . VAL A 1 81 ? 5.676 2.567 -18.499 1.00 82.19 81 VAL A C 1
ATOM 613 O O . VAL A 1 81 ? 5.126 3.392 -17.772 1.00 82.19 81 VAL A O 1
ATOM 616 N N . VAL A 1 82 ? 5.359 1.269 -18.456 1.00 82.44 82 VAL A N 1
ATOM 617 C CA . VAL A 1 82 ? 4.300 0.749 -17.575 1.00 82.44 82 VAL A CA 1
ATOM 618 C C . VAL A 1 82 ? 4.657 0.963 -16.103 1.00 82.44 82 VAL A C 1
ATOM 620 O O . VAL A 1 82 ? 3.826 1.459 -15.342 1.00 82.44 82 VAL A O 1
ATOM 623 N N . ALA A 1 83 ? 5.895 0.663 -15.700 1.00 80.69 83 ALA A N 1
ATOM 624 C CA . ALA A 1 83 ? 6.373 0.911 -14.342 1.00 80.69 83 ALA A CA 1
ATOM 625 C C . ALA A 1 83 ? 6.353 2.408 -13.997 1.00 80.69 83 ALA A C 1
ATOM 627 O O . ALA A 1 83 ? 5.930 2.780 -12.904 1.00 80.69 83 ALA A O 1
ATOM 628 N N . GLY A 1 84 ? 6.735 3.268 -14.944 1.00 81.94 84 GLY A N 1
ATOM 629 C CA . GLY A 1 84 ? 6.710 4.721 -14.798 1.00 81.94 84 GLY A CA 1
ATOM 630 C C . GLY A 1 84 ? 5.309 5.303 -14.610 1.00 81.94 84 GLY A C 1
ATOM 631 O O . GLY A 1 84 ? 5.176 6.317 -13.935 1.00 81.94 84 GLY A O 1
ATOM 632 N N . ILE A 1 85 ? 4.262 4.661 -15.140 1.00 86.38 85 ILE A N 1
ATOM 633 C CA . ILE A 1 85 ? 2.860 5.064 -14.930 1.00 86.38 85 ILE A CA 1
ATOM 634 C C . ILE A 1 85 ? 2.300 4.462 -13.634 1.00 86.38 85 ILE A C 1
ATOM 636 O O . ILE A 1 85 ? 1.624 5.152 -12.871 1.00 86.38 85 ILE A O 1
ATOM 640 N N . LEU A 1 86 ? 2.588 3.190 -13.345 1.00 80.62 86 LEU A N 1
ATOM 641 C CA . LEU A 1 86 ? 2.082 2.529 -12.137 1.00 80.62 86 LEU A CA 1
ATOM 642 C C . LEU A 1 86 ? 2.720 3.072 -10.852 1.00 80.62 86 LEU A C 1
ATOM 644 O O . LEU A 1 86 ? 2.041 3.155 -9.830 1.00 80.62 86 LEU A O 1
ATOM 648 N N . ALA A 1 87 ? 3.998 3.456 -10.883 1.00 82.81 87 ALA A N 1
ATOM 649 C CA . ALA A 1 87 ? 4.713 3.983 -9.723 1.00 82.81 87 ALA A CA 1
ATOM 650 C C . ALA A 1 87 ? 4.065 5.248 -9.116 1.00 82.81 87 ALA A C 1
ATOM 652 O O . ALA A 1 87 ? 3.804 5.236 -7.909 1.00 82.81 87 ALA A O 1
ATOM 653 N N . PRO A 1 88 ? 3.750 6.318 -9.878 1.00 87.50 88 PRO A N 1
ATOM 654 C CA . PRO A 1 88 ? 3.076 7.492 -9.333 1.00 87.50 88 PRO A CA 1
ATOM 655 C C . PRO A 1 88 ? 1.642 7.185 -8.899 1.00 87.50 88 PRO A C 1
ATOM 657 O O . PRO A 1 88 ? 1.211 7.715 -7.882 1.00 87.50 88 PRO A O 1
ATOM 660 N N . VAL A 1 89 ? 0.918 6.298 -9.593 1.00 86.25 89 VAL A N 1
ATOM 661 C CA . VAL A 1 89 ? -0.438 5.889 -9.184 1.00 86.25 89 VAL A CA 1
ATOM 662 C C . VAL A 1 89 ? -0.401 5.159 -7.838 1.00 86.25 89 VAL A C 1
ATOM 664 O O . VAL A 1 89 ? -1.097 5.553 -6.904 1.00 86.25 89 VAL A O 1
ATOM 667 N N . GLY A 1 90 ? 0.454 4.143 -7.695 1.00 79.19 90 GLY A N 1
ATOM 668 C CA . GLY A 1 90 ? 0.636 3.421 -6.433 1.00 79.19 90 GLY A CA 1
ATOM 669 C C . GLY A 1 90 ? 1.140 4.334 -5.312 1.00 79.19 90 GLY A C 1
ATOM 670 O O . GLY A 1 90 ? 0.628 4.288 -4.194 1.00 79.19 90 GLY A O 1
ATOM 671 N N . GLY A 1 91 ? 2.088 5.223 -5.623 1.00 82.94 91 GLY A N 1
ATOM 672 C CA . GLY A 1 91 ? 2.595 6.232 -4.693 1.00 82.94 91 GLY A CA 1
ATOM 673 C C . GLY A 1 91 ? 1.515 7.208 -4.219 1.00 82.94 91 GLY A C 1
ATOM 674 O O . GLY A 1 91 ? 1.431 7.488 -3.024 1.00 82.94 91 GLY A O 1
ATOM 675 N N . LEU A 1 92 ? 0.648 7.676 -5.122 1.00 87.75 92 LEU A N 1
ATOM 676 C CA . LEU A 1 92 ? -0.465 8.568 -4.797 1.00 87.75 92 LEU A CA 1
ATOM 677 C C . LEU A 1 92 ? -1.489 7.874 -3.894 1.00 87.75 92 LEU A C 1
ATOM 679 O O . LEU A 1 92 ? -1.892 8.452 -2.886 1.00 87.75 92 LEU A O 1
ATOM 683 N N . LEU A 1 93 ? -1.856 6.624 -4.197 1.00 81.19 93 LEU A N 1
ATOM 684 C CA . LEU A 1 93 ? -2.763 5.841 -3.351 1.00 81.19 93 LEU A CA 1
ATOM 685 C C . LEU A 1 93 ? -2.190 5.635 -1.942 1.00 81.19 93 LEU A C 1
ATOM 687 O O . LEU A 1 93 ? -2.901 5.815 -0.953 1.00 81.19 93 LEU A O 1
ATOM 691 N N . LEU A 1 94 ? -0.901 5.302 -1.834 1.00 81.94 94 LEU A N 1
ATOM 692 C CA . LEU A 1 94 ? -0.224 5.162 -0.543 1.00 81.94 94 LEU A CA 1
ATOM 693 C C . LEU A 1 94 ? -0.168 6.489 0.218 1.00 81.94 94 LEU A C 1
ATOM 695 O O . LEU A 1 94 ? -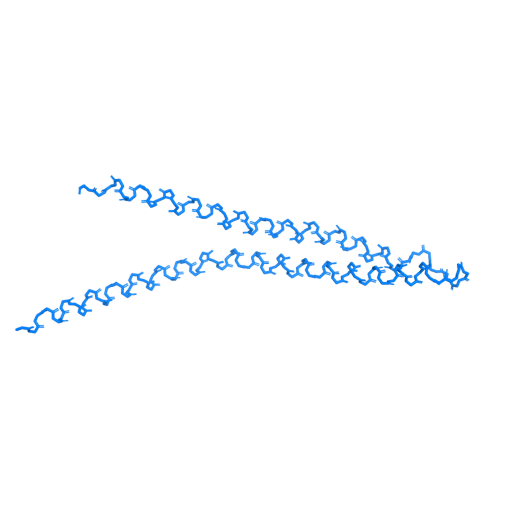0.365 6.514 1.436 1.00 81.94 94 LEU A O 1
ATOM 699 N N . TRP A 1 95 ? 0.077 7.598 -0.481 1.00 83.69 95 TRP A N 1
ATOM 700 C CA . TRP A 1 95 ? 0.096 8.916 0.138 1.00 83.69 95 TRP A CA 1
ATOM 701 C C . TRP A 1 95 ? -1.288 9.320 0.647 1.00 83.69 95 TRP A C 1
ATOM 703 O O . TRP A 1 95 ? -1.393 9.739 1.798 1.00 83.69 95 TRP A O 1
ATOM 713 N N . MET A 1 96 ? -2.346 9.110 -0.142 1.00 85.06 96 MET A N 1
ATOM 714 C CA . MET A 1 96 ? -3.731 9.339 0.279 1.00 85.06 96 MET A CA 1
ATOM 715 C C . MET A 1 96 ? -4.109 8.458 1.475 1.00 85.06 96 MET A C 1
ATOM 717 O O . MET A 1 96 ? -4.645 8.966 2.458 1.00 85.06 96 MET A O 1
ATOM 721 N N . GLY A 1 97 ? -3.744 7.172 1.456 1.00 81.62 97 GLY A N 1
ATOM 722 C CA . GLY A 1 97 ? -3.959 6.267 2.587 1.00 81.62 97 GLY A CA 1
ATOM 723 C C . GLY A 1 97 ? -3.274 6.753 3.871 1.00 81.62 97 GLY A C 1
ATOM 724 O O . GLY A 1 97 ? -3.885 6.769 4.940 1.00 81.62 97 GLY A O 1
ATOM 725 N N . ARG A 1 98 ? -2.027 7.237 3.779 1.00 82.06 98 ARG A N 1
ATOM 726 C CA . ARG A 1 98 ? -1.302 7.827 4.923 1.00 82.06 98 ARG A CA 1
ATOM 727 C C . ARG A 1 98 ? -1.845 9.192 5.350 1.00 82.06 98 ARG A C 1
ATOM 729 O O . ARG A 1 98 ? -1.765 9.538 6.528 1.00 82.06 98 ARG A O 1
ATOM 736 N N . ALA A 1 99 ? -2.347 9.992 4.416 1.00 83.75 99 ALA A N 1
ATOM 737 C CA . ALA A 1 99 ? -2.951 11.283 4.718 1.00 83.75 99 ALA A CA 1
ATOM 738 C C . ALA A 1 99 ? -4.260 11.092 5.492 1.00 83.75 99 ALA A C 1
ATOM 740 O O . ALA A 1 99 ? -4.468 11.752 6.509 1.00 83.75 99 ALA A O 1
ATOM 741 N N . GLU A 1 100 ? -5.087 10.125 5.088 1.00 79.75 100 GLU A N 1
ATOM 742 C CA . GLU A 1 100 ? -6.308 9.775 5.811 1.00 79.75 100 GLU A CA 1
ATOM 743 C C . GLU A 1 100 ? -6.026 9.302 7.238 1.00 79.75 100 GLU A C 1
ATOM 745 O O . GLU A 1 100 ? -6.728 9.712 8.161 1.00 79.75 100 GLU A O 1
ATOM 750 N N . THR A 1 101 ? -4.990 8.488 7.462 1.00 77.94 101 THR A N 1
ATOM 751 C CA . THR A 1 101 ? -4.656 8.050 8.826 1.00 77.94 101 THR A CA 1
ATOM 752 C C . THR A 1 101 ? -4.162 9.204 9.697 1.00 77.94 101 THR A C 1
ATOM 754 O O . THR A 1 101 ? -4.568 9.301 10.854 1.00 77.94 101 THR A O 1
ATOM 757 N N . LYS A 1 102 ? -3.365 10.132 9.148 1.00 77.94 102 LYS A N 1
ATOM 758 C CA . LYS A 1 102 ? -2.894 11.321 9.882 1.00 77.94 102 LYS A CA 1
ATOM 759 C C . LYS A 1 102 ? -4.014 12.300 10.231 1.00 77.94 102 LYS A C 1
ATOM 761 O O . LYS A 1 102 ? -4.085 12.751 11.372 1.00 77.94 102 LYS A O 1
ATOM 766 N N . LEU A 1 103 ? -4.886 12.625 9.276 1.00 72.38 103 LEU A N 1
ATOM 767 C CA . LEU A 1 103 ? -6.009 13.542 9.508 1.00 72.38 103 LEU A CA 1
ATOM 768 C C . LEU A 1 103 ? -6.971 12.986 10.566 1.00 72.38 103 LEU A C 1
ATOM 770 O O . LEU A 1 103 ? -7.492 13.729 11.398 1.00 72.38 103 LEU A O 1
ATOM 774 N N . ARG A 1 104 ? -7.148 11.662 10.593 1.00 69.75 104 ARG A N 1
ATOM 775 C CA . ARG A 1 104 ? -7.972 10.984 11.601 1.00 69.75 104 ARG A CA 1
ATOM 776 C C . ARG A 1 104 ? -7.370 11.052 13.004 1.00 69.75 104 ARG A C 1
ATOM 778 O O . ARG A 1 104 ? -8.122 11.263 13.954 1.00 69.75 104 ARG A O 1
ATOM 785 N N . SER A 1 105 ? -6.046 10.952 13.148 1.00 70.00 105 SER A N 1
ATOM 786 C CA . SER A 1 105 ? -5.387 11.152 14.449 1.00 70.00 105 SER A CA 1
ATOM 787 C C . SER A 1 105 ? -5.569 12.575 14.982 1.00 70.00 105 SER A C 1
ATOM 789 O O . SER A 1 105 ? -5.754 12.757 16.183 1.00 70.00 105 SER A O 1
ATOM 791 N N . TYR A 1 106 ? -5.580 13.577 14.098 1.00 71.06 106 TYR A N 1
ATOM 792 C CA . TYR A 1 106 ? -5.805 14.972 14.486 1.00 71.06 106 TYR A CA 1
ATOM 793 C C . TYR A 1 106 ? -7.246 15.215 14.972 1.00 71.06 106 TYR A C 1
ATOM 795 O O . TYR A 1 106 ? -7.465 15.882 15.981 1.00 71.06 106 TYR A O 1
ATOM 803 N N . SER A 1 107 ? -8.235 14.604 14.308 1.00 72.75 107 SER A N 1
ATOM 804 C CA . SER A 1 107 ? -9.647 14.705 14.703 1.00 72.75 107 SER A CA 1
ATOM 805 C C . SER A 1 107 ? -9.938 14.060 16.067 1.00 72.75 107 SER A C 1
ATOM 807 O O . SER A 1 107 ? -10.607 14.694 16.881 1.00 72.75 107 SER A O 1
ATOM 809 N N . LYS A 1 108 ? -9.401 12.859 16.356 1.00 68.12 108 LYS A N 1
ATOM 810 C CA . LYS A 1 108 ? -9.584 12.187 17.666 1.00 68.12 108 LYS A CA 1
ATOM 811 C C . LYS A 1 108 ? -9.000 13.020 18.823 1.00 68.12 108 LYS A C 1
ATOM 813 O O . LYS A 1 108 ? -9.622 13.110 19.880 1.00 68.12 108 LYS A O 1
ATOM 818 N N . GLY A 1 109 ? -7.846 13.663 18.614 1.00 71.69 109 GLY A N 1
ATOM 819 C CA . GLY A 1 109 ? -7.204 14.518 19.623 1.00 71.69 109 GLY A CA 1
ATOM 820 C C . GLY A 1 109 ? -7.994 15.790 19.947 1.00 71.69 109 GLY A C 1
ATOM 821 O O . GLY A 1 109 ? -8.089 16.172 21.109 1.00 71.69 109 GLY A O 1
ATOM 822 N N . SER A 1 110 ? -8.622 16.412 18.945 1.00 71.38 110 SER A N 1
ATOM 823 C CA . SER A 1 110 ? -9.440 17.614 19.156 1.00 71.38 110 SER A CA 1
ATOM 824 C C . SER A 1 110 ? -10.715 17.317 19.952 1.00 71.38 110 SER A C 1
ATOM 826 O O . SER A 1 110 ? -11.042 18.061 20.872 1.00 71.38 110 SER A O 1
ATOM 828 N N . THR A 1 111 ? -11.400 16.202 19.678 1.00 67.88 111 THR A N 1
ATOM 829 C CA . THR A 1 111 ? -12.605 15.812 20.432 1.00 67.88 111 THR A CA 1
ATOM 830 C C . THR A 1 111 ? -12.315 15.423 21.879 1.00 67.88 111 THR A C 1
ATOM 832 O O . THR A 1 111 ? -13.136 15.700 22.747 1.00 67.88 111 THR A O 1
ATOM 835 N N . ALA A 1 112 ? -11.154 14.820 22.158 1.00 70.06 112 ALA A N 1
ATOM 836 C CA . ALA A 1 112 ? -10.763 14.475 23.525 1.00 70.06 112 ALA A CA 1
ATOM 837 C C . ALA A 1 112 ? -10.587 15.728 24.400 1.00 70.06 112 ALA A C 1
ATOM 839 O O . ALA A 1 112 ? -10.999 15.733 25.556 1.00 70.06 112 ALA A O 1
ATOM 840 N N . HIS A 1 113 ? -10.055 16.808 23.819 1.00 65.56 113 HIS A N 1
ATOM 841 C CA . HIS A 1 113 ? -9.868 18.078 24.517 1.00 65.56 113 HIS A CA 1
ATOM 842 C C . HIS A 1 113 ? -11.206 18.713 24.932 1.00 65.56 113 HIS A C 1
ATOM 844 O O . HIS A 1 113 ? -11.379 19.083 26.087 1.00 65.56 113 HIS A O 1
ATOM 850 N N . TYR A 1 114 ? -12.195 18.741 24.030 1.00 66.38 114 TYR A N 1
ATOM 851 C CA . TYR A 1 114 ? -13.522 19.299 24.329 1.00 66.38 114 TYR A CA 1
ATOM 852 C C . TYR A 1 114 ? -14.289 18.529 25.410 1.00 66.38 114 TYR A C 1
ATOM 854 O O . TYR A 1 114 ? -15.026 19.135 26.182 1.00 66.38 114 TYR A O 1
ATOM 862 N N . VAL A 1 115 ? -14.149 17.201 25.466 1.00 69.12 115 VAL A N 1
ATOM 863 C CA . VAL A 1 115 ? -14.827 16.383 26.486 1.00 69.12 115 VAL A CA 1
ATOM 864 C C . VAL A 1 115 ? -14.218 16.614 27.869 1.00 69.12 115 VAL A C 1
ATOM 866 O O . VAL A 1 115 ? -14.945 16.619 28.860 1.00 69.12 115 VAL A O 1
ATOM 869 N N . GLN A 1 116 ? -12.906 16.843 27.938 1.00 72.81 116 GLN A N 1
ATOM 870 C CA . GLN A 1 116 ? -12.210 17.084 29.198 1.00 72.81 116 GLN A CA 1
ATOM 871 C C . GLN A 1 116 ? -12.513 18.473 29.780 1.00 72.81 116 GLN A C 1
ATOM 873 O O . GLN A 1 116 ? -12.635 18.599 30.993 1.00 72.81 116 GLN A O 1
ATOM 878 N N . ASP A 1 117 ? -12.734 19.476 28.927 1.00 72.81 117 ASP A N 1
ATOM 879 C CA . ASP A 1 117 ? -13.139 20.828 29.343 1.00 72.81 117 ASP A CA 1
ATOM 880 C C . ASP A 1 117 ? -14.639 20.930 29.709 1.00 72.81 117 ASP A C 1
ATOM 882 O O . ASP A 1 117 ? -15.078 21.921 30.290 1.00 72.81 117 ASP A O 1
ATOM 886 N N . ALA A 1 118 ? -15.443 19.915 29.368 1.00 70.75 118 ALA A N 1
ATOM 887 C CA . ALA A 1 118 ? -16.888 19.880 29.611 1.00 70.75 118 ALA A CA 1
ATOM 888 C C . ALA A 1 118 ? -17.298 19.135 30.898 1.00 70.75 118 ALA A C 1
ATOM 890 O O . ALA A 1 118 ? -18.493 19.051 31.190 1.00 70.75 118 ALA A O 1
ATOM 891 N N . GLN A 1 119 ? -16.348 18.579 31.656 1.00 53.69 119 GLN A N 1
ATOM 892 C CA . GLN A 1 119 ? -16.623 17.979 32.965 1.00 5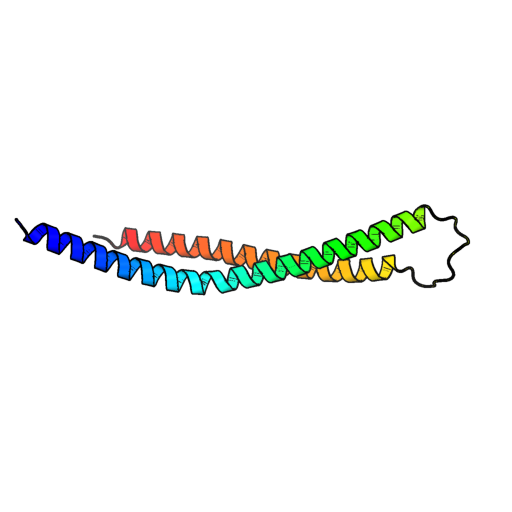3.69 119 GLN A CA 1
ATOM 893 C C . GLN A 1 119 ? -16.504 19.056 34.067 1.00 53.69 119 GLN A C 1
ATOM 895 O O . GLN A 1 119 ? -15.413 19.599 34.234 1.00 53.69 119 GLN A O 1
ATOM 900 N N . PRO A 1 120 ? -17.604 19.399 34.772 1.00 63.50 120 PRO A N 1
ATOM 901 C CA . PRO A 1 120 ? -17.618 20.405 35.839 1.00 63.50 120 PRO A CA 1
ATOM 902 C C . PRO A 1 120 ? -16.967 19.933 37.145 1.00 63.50 120 PRO A C 1
ATOM 904 O O . PRO A 1 120 ? -16.959 18.706 37.403 1.00 63.50 120 PRO A O 1
#